Protein AF-A0A6C0AP03-F1 (afdb_monomer_lite)

Structure (mmCIF, N/CA/C/O backbone):
data_AF-A0A6C0AP03-F1
#
_entry.id   AF-A0A6C0AP03-F1
#
loop_
_atom_site.group_PDB
_atom_site.id
_atom_site.type_symbol
_atom_site.label_atom_id
_atom_site.label_alt_id
_atom_site.label_comp_id
_atom_site.label_asym_id
_atom_site.label_entity_id
_atom_site.label_seq_id
_atom_site.pdbx_PDB_ins_code
_atom_site.Cartn_x
_atom_site.Cartn_y
_atom_site.Cartn_z
_atom_site.occupancy
_atom_site.B_iso_or_equiv
_atom_site.auth_seq_id
_atom_site.auth_comp_id
_atom_site.auth_asym_id
_atom_site.auth_atom_id
_atom_site.pdbx_PDB_model_num
ATOM 1 N N . MET A 1 1 ? 3.262 2.292 -19.967 1.00 68.50 1 MET A N 1
ATOM 2 C CA . MET A 1 1 ? 2.204 1.314 -19.633 1.00 68.50 1 MET A CA 1
ATOM 3 C C . MET A 1 1 ? 2.222 1.177 -18.124 1.00 68.50 1 MET A C 1
ATOM 5 O O . MET A 1 1 ? 3.236 0.729 -17.607 1.00 68.50 1 MET A O 1
ATOM 9 N N . GLY A 1 2 ? 1.195 1.680 -17.437 1.00 78.12 2 GLY A N 1
ATOM 10 C CA . GLY A 1 2 ? 1.079 1.559 -15.981 1.00 78.12 2 GLY A CA 1
ATOM 11 C C . GLY A 1 2 ? 0.628 0.153 -15.597 1.00 78.12 2 GLY A C 1
ATOM 12 O O . GLY A 1 2 ? -0.094 -0.496 -16.359 1.00 78.12 2 GLY A O 1
ATOM 13 N N . PHE A 1 3 ? 1.089 -0.337 -14.452 1.00 89.12 3 PHE A N 1
ATOM 14 C CA . PHE A 1 3 ? 0.541 -1.529 -13.819 1.00 89.12 3 PHE A CA 1
ATOM 15 C C . PHE A 1 3 ? -0.564 -1.101 -12.865 1.00 89.12 3 PHE A C 1
ATOM 17 O O . PHE A 1 3 ? -0.435 -0.103 -12.166 1.00 89.12 3 PHE A O 1
ATOM 24 N N . GLN A 1 4 ? -1.639 -1.876 -12.795 1.00 90.06 4 GLN A N 1
ATOM 25 C CA . GLN A 1 4 ? -2.722 -1.595 -11.866 1.00 90.06 4 GLN A CA 1
ATOM 26 C C . GLN A 1 4 ? -2.878 -2.752 -10.890 1.00 90.06 4 GLN A C 1
ATOM 28 O O . GLN A 1 4 ? -2.969 -3.910 -11.301 1.00 90.06 4 GLN A O 1
ATOM 33 N N . ILE A 1 5 ? -2.888 -2.442 -9.596 1.00 90.19 5 ILE A N 1
ATOM 34 C CA . ILE A 1 5 ? -3.045 -3.432 -8.530 1.00 90.19 5 ILE A CA 1
ATOM 35 C C . ILE A 1 5 ? -4.345 -3.198 -7.765 1.00 90.19 5 ILE A C 1
ATOM 37 O O . ILE A 1 5 ? -4.782 -2.062 -7.563 1.00 90.19 5 ILE A O 1
ATOM 41 N N . PHE A 1 6 ? -4.942 -4.299 -7.313 1.00 90.62 6 PHE A N 1
ATOM 42 C CA . PHE A 1 6 ? -6.152 -4.297 -6.502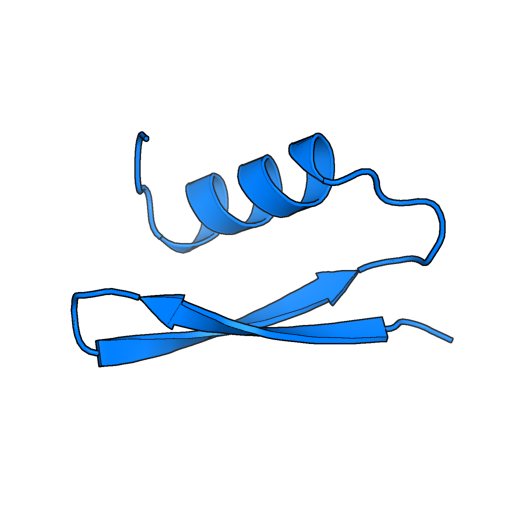 1.00 90.62 6 PHE A CA 1
ATOM 43 C C . PHE A 1 6 ? -5.794 -4.676 -5.073 1.00 90.62 6 PHE A C 1
ATOM 45 O O . PHE A 1 6 ? -5.345 -5.791 -4.805 1.00 90.62 6 PHE A O 1
ATOM 52 N N . VAL A 1 7 ? -6.006 -3.744 -4.152 1.00 88.69 7 VAL A N 1
ATOM 53 C CA . VAL A 1 7 ? -5.751 -3.951 -2.728 1.00 88.69 7 VAL A CA 1
ATOM 54 C C . VAL A 1 7 ? -7.093 -4.072 -2.027 1.00 88.69 7 VAL A C 1
ATOM 56 O O . VAL A 1 7 ? -7.897 -3.142 -2.051 1.00 88.69 7 VAL A O 1
ATOM 59 N N . LYS A 1 8 ? -7.347 -5.229 -1.413 1.00 89.62 8 LYS A N 1
ATOM 60 C CA . LYS A 1 8 ? -8.531 -5.449 -0.582 1.00 89.62 8 LYS A CA 1
ATOM 61 C C . LYS A 1 8 ? -8.162 -5.216 0.876 1.00 89.62 8 LYS A C 1
ATOM 63 O O . LYS A 1 8 ? -7.306 -5.915 1.416 1.00 89.62 8 LYS A O 1
ATOM 68 N N . THR A 1 9 ? -8.795 -4.240 1.506 1.00 85.94 9 THR A N 1
ATOM 69 C CA . THR A 1 9 ? -8.572 -3.944 2.922 1.00 85.94 9 THR A CA 1
ATOM 70 C C . THR A 1 9 ? -9.403 -4.861 3.816 1.00 85.94 9 THR A C 1
ATOM 72 O O . THR A 1 9 ? -10.362 -5.501 3.376 1.00 85.94 9 THR A O 1
ATOM 75 N N . LEU A 1 10 ? -9.047 -4.917 5.103 1.00 83.50 10 LEU A N 1
ATOM 76 C CA . LEU A 1 10 ? -9.766 -5.710 6.107 1.00 83.50 10 LEU A CA 1
ATOM 77 C C . LEU A 1 10 ? -11.212 -5.232 6.324 1.00 83.50 10 LEU A C 1
ATOM 79 O O . LEU A 1 10 ? -12.050 -6.012 6.764 1.00 83.50 10 LEU A O 1
ATOM 83 N N . THR A 1 11 ? -11.529 -3.984 5.963 1.00 82.81 11 THR A N 1
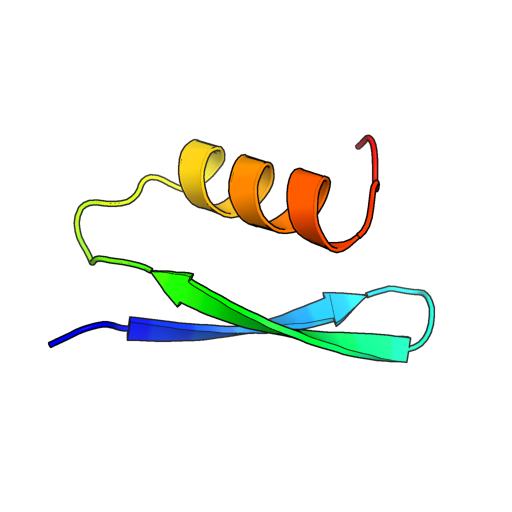ATOM 84 C CA . THR A 1 11 ? -12.898 -3.440 5.974 1.00 82.81 11 THR A CA 1
ATOM 85 C C . THR A 1 11 ? -13.723 -3.879 4.759 1.00 82.81 11 THR A C 1
ATOM 87 O O . THR A 1 11 ? -14.893 -3.524 4.648 1.00 82.81 11 THR A O 1
ATOM 90 N N . GLY A 1 12 ? -13.137 -4.662 3.846 1.00 87.44 12 GLY A N 1
ATOM 91 C CA . GLY A 1 12 ? -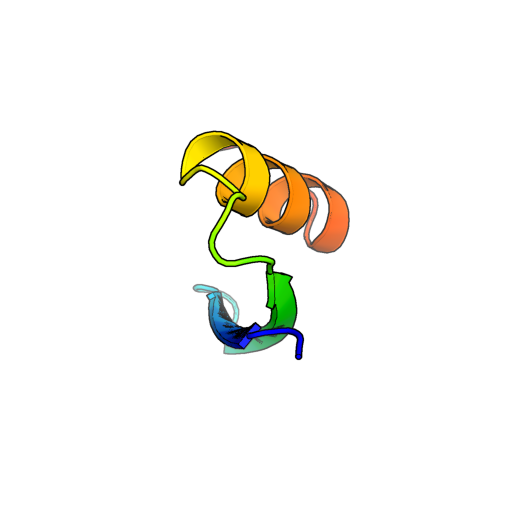13.801 -5.162 2.644 1.00 87.44 12 GLY A CA 1
ATOM 92 C C . GLY A 1 12 ? -13.817 -4.172 1.479 1.00 87.44 12 GLY A C 1
ATOM 93 O O . GLY A 1 12 ? -14.467 -4.446 0.470 1.00 87.44 12 GLY A O 1
ATOM 94 N N . LYS A 1 13 ? -13.099 -3.050 1.585 1.00 87.06 13 LYS A N 1
ATOM 95 C CA . LYS A 1 13 ? -12.989 -2.055 0.518 1.00 87.06 13 LYS A CA 1
ATOM 96 C C . LYS A 1 13 ? -11.904 -2.471 -0.477 1.00 87.06 13 LYS A C 1
ATOM 98 O O . LYS A 1 13 ? -10.805 -2.863 -0.087 1.00 87.06 13 LYS A O 1
ATOM 103 N N . THR A 1 14 ? -12.217 -2.388 -1.766 1.00 88.56 14 THR A N 1
ATOM 104 C CA . THR A 1 14 ? -11.257 -2.643 -2.847 1.00 88.56 14 THR A CA 1
ATOM 105 C C . THR A 1 14 ? -10.745 -1.313 -3.375 1.00 88.56 14 THR A C 1
ATOM 107 O O . THR A 1 14 ? -11.533 -0.475 -3.813 1.00 88.56 14 THR A O 1
ATOM 110 N N . ILE A 1 15 ? -9.432 -1.126 -3.339 1.00 88.81 15 ILE A N 1
ATOM 111 C CA . ILE A 1 15 ? -8.755 0.074 -3.823 1.00 88.81 15 ILE A CA 1
ATOM 112 C C . ILE A 1 15 ? -7.980 -0.297 -5.078 1.00 88.81 15 ILE A C 1
ATOM 114 O O . ILE A 1 15 ? -7.255 -1.294 -5.096 1.00 88.81 15 ILE A O 1
ATOM 118 N N . THR A 1 16 ? -8.100 0.537 -6.101 1.00 91.06 16 THR A N 1
ATOM 119 C CA . THR A 1 16 ? -7.327 0.410 -7.333 1.00 91.06 16 THR A CA 1
ATOM 120 C C . THR A 1 16 ? -6.167 1.399 -7.293 1.00 91.06 16 THR A C 1
ATOM 122 O O . THR A 1 16 ? -6.391 2.604 -7.135 1.00 91.06 16 THR A O 1
ATOM 125 N N . LEU A 1 17 ? -4.936 0.899 -7.412 1.00 89.62 17 LEU A N 1
ATOM 126 C CA . LEU A 1 17 ? -3.722 1.716 -7.441 1.00 89.62 17 LEU A CA 1
ATOM 127 C C . LEU A 1 17 ? -2.971 1.525 -8.750 1.00 89.62 17 LEU A C 1
ATOM 129 O O . LEU A 1 17 ? -2.711 0.395 -9.156 1.00 89.62 17 LEU A O 1
ATOM 133 N N . ASP A 1 18 ? -2.597 2.646 -9.359 1.00 90.50 18 ASP A N 1
ATOM 134 C CA . ASP A 1 18 ? -1.670 2.687 -10.484 1.00 90.50 18 ASP A CA 1
ATOM 135 C C . ASP A 1 18 ? -0.235 2.732 -9.950 1.00 90.50 18 ASP A C 1
ATOM 137 O O . ASP A 1 18 ? 0.115 3.577 -9.113 1.00 90.50 18 ASP A O 1
ATOM 141 N N . VAL A 1 19 ? 0.576 1.787 -10.406 1.00 87.69 19 VAL A N 1
ATOM 142 C CA . VAL A 1 19 ? 1.973 1.614 -10.023 1.00 87.69 19 VAL A CA 1
ATOM 143 C C . VAL A 1 19 ? 2.825 1.520 -11.276 1.00 87.69 19 VAL A C 1
ATOM 145 O O . VAL A 1 19 ? 2.436 0.928 -12.286 1.00 87.69 19 VAL A O 1
ATOM 148 N N . GLU A 1 20 ? 4.014 2.091 -11.214 1.00 91.00 20 GLU A N 1
ATOM 149 C CA . GLU A 1 20 ? 5.015 1.877 -12.249 1.00 91.00 20 GLU A CA 1
ATOM 150 C C . GLU A 1 20 ? 5.916 0.698 -11.869 1.00 91.00 20 GLU A C 1
ATOM 152 O O . GLU A 1 20 ? 6.117 0.430 -10.687 1.00 91.00 20 GLU A O 1
ATOM 157 N N . PRO A 1 21 ? 6.515 -0.017 -12.837 1.00 83.94 21 PRO A N 1
ATOM 158 C CA . PRO A 1 21 ? 7.493 -1.064 -12.528 1.00 83.94 21 PRO A CA 1
ATOM 159 C C . PRO A 1 21 ? 8.734 -0.527 -11.790 1.00 83.94 21 PRO A C 1
ATOM 161 O O . PRO A 1 21 ? 9.513 -1.306 -11.250 1.00 83.94 21 PRO A O 1
ATOM 164 N N . SER A 1 22 ? 8.922 0.795 -11.773 1.00 88.25 22 SER A N 1
ATOM 165 C CA . SER A 1 22 ? 9.955 1.500 -11.012 1.00 88.25 22 SER A CA 1
ATOM 166 C C . SER A 1 22 ? 9.523 1.878 -9.588 1.00 88.25 22 SER A C 1
ATOM 168 O O . SER A 1 22 ? 10.373 2.286 -8.798 1.00 88.25 22 SER A O 1
ATOM 170 N N . ASP A 1 23 ? 8.231 1.773 -9.246 1.00 88.62 23 ASP A N 1
ATOM 171 C CA . ASP A 1 23 ? 7.749 2.021 -7.886 1.00 88.62 23 ASP A CA 1
ATOM 172 C C . ASP A 1 23 ? 8.197 0.882 -6.958 1.00 88.62 23 ASP A C 1
ATOM 174 O O . ASP A 1 23 ? 7.942 -0.300 -7.193 1.00 88.62 23 ASP A O 1
ATOM 178 N N . ASN A 1 24 ? 8.821 1.251 -5.843 1.00 91.31 24 ASN A N 1
ATOM 179 C CA . ASN A 1 24 ? 9.173 0.305 -4.790 1.00 91.31 24 ASN A CA 1
ATOM 180 C C . ASN A 1 24 ? 7.963 -0.014 -3.904 1.00 91.31 24 ASN A C 1
ATOM 182 O O . ASN A 1 24 ? 7.013 0.763 -3.796 1.00 91.31 24 ASN A O 1
ATOM 186 N N . ILE A 1 25 ? 8.041 -1.119 -3.160 1.00 87.56 25 ILE A N 1
ATOM 187 C CA . ILE A 1 25 ? 6.992 -1.530 -2.214 1.00 87.56 25 ILE A CA 1
ATOM 188 C C . ILE A 1 25 ? 6.681 -0.442 -1.175 1.00 87.56 25 ILE A C 1
ATOM 190 O O . ILE A 1 25 ? 5.525 -0.284 -0.792 1.00 87.56 25 ILE A O 1
ATOM 194 N N . GLU A 1 26 ? 7.670 0.338 -0.733 1.00 90.94 26 GLU A N 1
ATOM 195 C CA . GLU A 1 26 ? 7.436 1.470 0.175 1.00 90.94 26 GLU A CA 1
ATOM 196 C C . GLU A 1 26 ? 6.618 2.589 -0.475 1.00 90.94 26 GLU A C 1
ATOM 198 O O . GLU A 1 26 ? 5.695 3.107 0.151 1.00 90.94 26 GLU A O 1
ATOM 203 N N . ALA A 1 27 ? 6.886 2.911 -1.745 1.00 89.94 27 ALA A N 1
ATOM 204 C CA . ALA A 1 27 ? 6.106 3.893 -2.493 1.00 89.94 27 ALA A CA 1
ATOM 205 C C . ALA A 1 27 ? 4.658 3.414 -2.674 1.00 89.94 27 ALA A C 1
ATOM 207 O O . ALA A 1 27 ? 3.714 4.166 -2.427 1.00 89.94 27 ALA A O 1
ATOM 208 N N . VAL A 1 28 ? 4.470 2.132 -3.007 1.00 88.12 28 VAL A N 1
ATOM 209 C CA . VAL A 1 28 ? 3.141 1.512 -3.109 1.00 88.12 28 VAL A CA 1
ATOM 210 C C . VAL A 1 28 ? 2.411 1.541 -1.763 1.00 88.12 28 VAL A C 1
ATOM 212 O O . VAL A 1 28 ? 1.238 1.915 -1.709 1.00 88.12 28 VAL A O 1
ATOM 215 N N . LYS A 1 29 ? 3.095 1.214 -0.659 1.00 87.62 29 LYS A N 1
ATOM 216 C CA . LYS A 1 29 ? 2.534 1.317 0.696 1.00 87.62 29 LYS A CA 1
ATOM 217 C C . LYS A 1 29 ? 2.125 2.748 1.028 1.00 87.62 29 LYS A C 1
ATOM 219 O O . LYS A 1 29 ? 1.015 2.935 1.511 1.00 87.62 29 LYS A O 1
ATOM 224 N N . GLY A 1 30 ? 2.962 3.740 0.727 1.00 90.44 30 GLY A N 1
ATOM 225 C CA . GLY A 1 30 ? 2.640 5.156 0.924 1.00 90.44 30 GLY A CA 1
ATOM 226 C C . GLY A 1 30 ? 1.377 5.573 0.171 1.00 90.44 30 GLY A C 1
ATOM 227 O O . GLY A 1 30 ? 0.479 6.172 0.758 1.00 90.44 30 GLY A O 1
ATOM 228 N N . LYS A 1 31 ? 1.242 5.158 -1.095 1.00 88.88 31 LYS A N 1
ATOM 229 C CA . LYS A 1 31 ? 0.032 5.411 -1.895 1.00 88.88 31 LYS A CA 1
ATOM 230 C C . LYS A 1 31 ? -1.222 4.756 -1.290 1.00 88.88 31 LYS A C 1
ATOM 232 O O . LYS A 1 31 ? -2.300 5.347 -1.333 1.00 88.88 31 LYS A O 1
ATOM 237 N N . ILE A 1 32 ? -1.102 3.557 -0.708 1.00 87.56 32 ILE A N 1
ATOM 238 C CA . ILE A 1 32 ? -2.207 2.885 0.005 1.00 87.56 32 ILE A CA 1
ATOM 239 C C . ILE A 1 32 ? -2.557 3.627 1.306 1.00 87.56 32 ILE A C 1
ATOM 241 O O . ILE A 1 32 ? -3.742 3.807 1.597 1.00 87.56 32 ILE A O 1
ATOM 245 N N . GLN A 1 33 ? -1.554 4.071 2.073 1.00 86.62 33 GLN A N 1
ATOM 246 C CA . GLN A 1 33 ? -1.776 4.837 3.305 1.00 86.62 33 GLN A CA 1
ATOM 247 C C . GLN A 1 33 ? -2.492 6.157 3.026 1.00 86.62 33 GLN A C 1
ATOM 249 O O . GLN A 1 33 ? -3.410 6.494 3.760 1.00 86.62 33 GLN A O 1
ATOM 254 N N . ASP A 1 34 ? -2.123 6.872 1.965 1.00 85.75 34 ASP A N 1
ATOM 255 C CA . ASP A 1 34 ? -2.759 8.141 1.595 1.00 85.75 34 ASP A CA 1
ATOM 256 C C . ASP A 1 34 ? -4.231 7.950 1.183 1.00 85.75 34 ASP A C 1
ATOM 258 O O . ASP A 1 34 ? -5.120 8.675 1.626 1.00 85.75 34 ASP A O 1
ATOM 262 N N . LYS A 1 35 ? -4.516 6.896 0.406 1.00 84.88 35 LYS A N 1
ATOM 26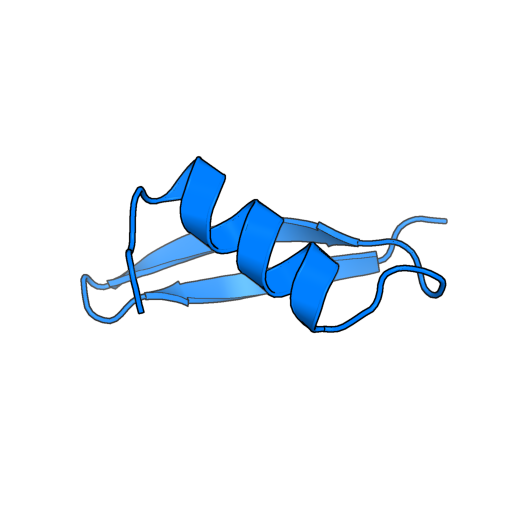3 C CA . LYS A 1 35 ? -5.869 6.580 -0.086 1.00 84.88 35 LYS A CA 1
ATOM 264 C C . LYS A 1 35 ? -6.844 6.147 1.007 1.00 84.88 35 LYS A C 1
ATOM 266 O O . LYS A 1 35 ? -8.024 6.489 0.930 1.00 84.88 35 LYS A O 1
ATOM 271 N N . GLU A 1 36 ? -6.390 5.347 1.968 1.00 81.69 36 GLU A N 1
ATOM 272 C CA . GLU A 1 36 ? -7.264 4.799 3.016 1.00 81.69 36 GLU A CA 1
A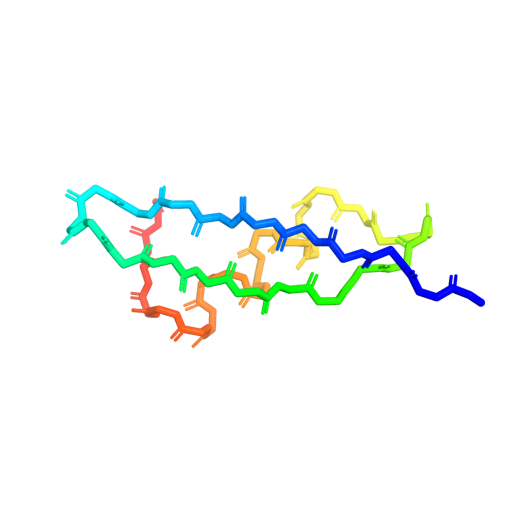TOM 273 C C . GLU A 1 36 ? -7.081 5.458 4.384 1.00 81.69 36 GLU A C 1
ATOM 275 O O . GLU A 1 36 ? -7.900 5.241 5.273 1.00 81.69 36 GLU A O 1
ATOM 280 N N . GLY A 1 37 ? -6.005 6.216 4.590 1.00 77.69 37 GLY A N 1
ATOM 281 C CA . GLY A 1 37 ? -5.618 6.722 5.906 1.00 77.69 37 GLY A CA 1
ATOM 282 C C . GLY A 1 37 ? -5.146 5.630 6.873 1.00 77.69 37 GLY A C 1
ATOM 283 O O . GLY A 1 37 ? -5.158 5.841 8.085 1.00 77.69 37 GLY A O 1
ATOM 284 N N . ILE A 1 38 ? -4.765 4.444 6.379 1.00 71.50 38 ILE A N 1
ATOM 285 C CA . ILE A 1 38 ? -4.356 3.324 7.239 1.00 71.50 38 ILE A CA 1
ATOM 286 C C . ILE A 1 38 ? -2.901 3.523 7.651 1.00 71.50 38 ILE A C 1
ATOM 288 O O . ILE A 1 38 ? -1.992 3.366 6.840 1.00 71.50 38 ILE A O 1
ATOM 292 N N . LYS A 1 39 ? -2.674 3.800 8.933 1.00 64.06 39 LYS A N 1
ATOM 293 C CA . LYS A 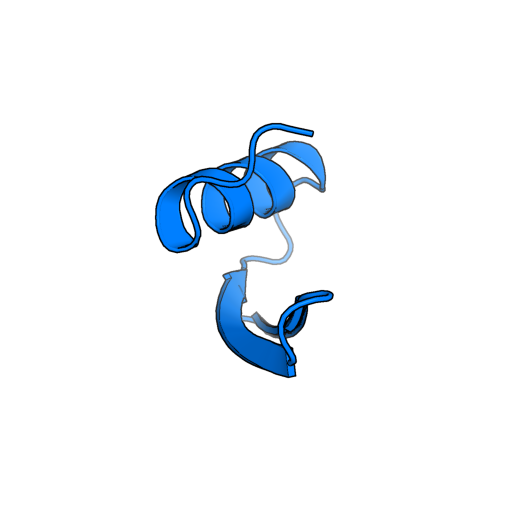1 39 ? -1.341 3.751 9.531 1.00 64.06 39 LYS A CA 1
ATOM 294 C C . LYS A 1 39 ? -1.063 2.314 9.973 1.00 64.06 39 LYS A C 1
ATOM 296 O O . LYS A 1 39 ? -1.768 1.799 10.837 1.00 64.06 39 LYS A O 1
ATOM 301 N N . TRP A 1 40 ? -0.104 1.678 9.309 1.00 64.38 40 TRP A N 1
ATOM 302 C CA . TRP A 1 40 ? 0.400 0.348 9.665 1.00 64.38 40 TRP A CA 1
ATOM 303 C C . TRP A 1 40 ? 1.389 0.432 10.824 1.00 64.38 40 TRP A C 1
ATOM 305 O O . TRP A 1 40 ? 2.127 1.444 10.880 1.00 64.38 40 TRP A O 1
#

Radius of gyration: 10.18 Å; chains: 1; bounding box: 24×14×29 Å

InterPro domains:
  IPR000626 Ubiquitin-like domain [PF00240] (5-38)
  IPR000626 Ubiquitin-like domain [PS50053] (3-38)
  IPR019956 Ubiquitin domain [PR00348] (13-33)
  IPR019956 Ubiquitin domain [PR00348] (34-40)
  IPR029071 Ubiquitin-like domain superfamily [SSF54236] (3-39)
  IPR050158 Ubiquitin and ubiquitin-like [PTHR10666] (4-39)

Foldseek 3Di:
DWDWDWDQDPVRDTDIDTHDPPDDPVNVVVVVCVVPVDDD

pLDDT: mean 85.47, std 6.96, range [64.06, 91.31]

Organism: NCBI:txid1070528

Sequence (40 aa):
MGFQIFVKTLTGKTITLDVEPSDNIEAVKGKIQDKEGIKW

Secondary structure (DSSP, 8-state):
--EEEEEE-TTS-EEEEEE-TT--HHHHHHHHHHHH----